Protein AF-A0A645GZI5-F1 (afdb_monomer)

Organism: NCBI:txid1076179

Radius of gyration: 16.92 Å; Cα contacts (8 Å, |Δi|>4): 133; chains: 1; bounding box: 38×38×46 Å

Solvent-accessible surface area (backbone atoms only — not comparable to full-atom values): 6191 Å² total; per-residue (Å²): 137,53,73,66,56,53,52,48,58,34,57,80,67,70,49,47,78,41,82,66,76,60,29,32,40,42,59,69,73,65,41,72,46,95,86,72,48,72,48,66,60,84,69,79,93,73,81,67,59,39,62,91,72,22,90,45,32,49,71,55,66,89,27,44,68,54,35,51,48,47,20,50,53,25,45,58,45,34,72,35,80,92,32,55,93,48,22,68,63,26,42,52,53,12,54,51,26,47,52,53,25,47,76,60,75,70,101

Sequence (107 aa):
MTKDEIIRGLATKAIPFSSVGMGYCLGRREIKNKDGSTQKPACTGSLQCSPESCPNALITRQHAHLWKKVEKQNAELAERPEMQHAKVELLEKSNRAKAILKQLGSG

Secondary structure (DSSP, 8-state):
--HHHHHHHHHHTT---EE-SSSEE-----EE-TTS-EE--S-SSS----TTT-TTEE--GGGHHHHHHHHHHHHHHHT-GGGGGGHHHHHHHHHHHHHHHHHTT--

pLDDT: mean 80.11, std 12.76, range [48.12, 97.0]

Mean predicted aligned error: 8.33 Å

Foldseek 3Di:
DDPVVVVVVCVVVVFDWDDPLQFIFRDDDFDQDPVRDTHDFQDDPPSPQQCVRGVRGGGAPVSLVVLVVLLVVLCVLLPDPVCVVCNVVSNVSNVSSVVVCVVNVND

Structure (mmCIF, N/CA/C/O backbone):
data_AF-A0A645GZI5-F1
#
_entry.id   AF-A0A645GZI5-F1
#
loop_
_atom_site.group_PDB
_atom_site.id
_atom_site.type_symbol
_atom_site.label_atom_id
_atom_site.label_alt_id
_atom_site.label_comp_id
_atom_site.label_asym_id
_atom_site.label_entity_id
_atom_site.label_seq_id
_atom_site.pdbx_PDB_ins_code
_atom_site.Cartn_x
_atom_site.Cartn_y
_atom_site.Cartn_z
_atom_site.occupancy
_atom_site.B_iso_or_equiv
_atom_site.auth_seq_id
_atom_site.auth_comp_id
_atom_site.auth_asym_id
_atom_site.auth_atom_id
_atom_site.pdbx_PDB_model_num
ATOM 1 N N . MET A 1 1 ? -20.383 -7.269 16.759 1.00 63.19 1 MET A N 1
ATOM 2 C CA . MET A 1 1 ? -20.160 -5.829 16.540 1.00 63.19 1 MET A CA 1
ATOM 3 C C . MET A 1 1 ? -20.892 -5.420 15.276 1.00 63.19 1 MET A C 1
ATOM 5 O O . MET A 1 1 ? -20.643 -6.013 14.230 1.00 63.19 1 MET A O 1
ATOM 9 N N . THR A 1 2 ? -21.842 -4.499 15.377 1.00 90.56 2 THR A N 1
ATOM 10 C CA . THR A 1 2 ? -22.645 -4.013 14.246 1.00 90.56 2 THR A CA 1
ATOM 11 C C . THR A 1 2 ? -21.927 -2.881 13.506 1.00 90.56 2 THR A C 1
ATOM 13 O O . THR A 1 2 ? -20.999 -2.262 14.034 1.00 90.56 2 THR A O 1
ATOM 16 N N . LYS A 1 3 ? -22.354 -2.583 12.270 1.00 83.06 3 LYS A N 1
ATOM 17 C CA . LYS A 1 3 ? -21.834 -1.425 11.518 1.00 83.06 3 LYS A CA 1
ATOM 18 C C . LYS A 1 3 ? -22.026 -0.119 12.298 1.00 83.06 3 LYS A C 1
ATOM 20 O O . LYS A 1 3 ? -21.099 0.681 12.376 1.00 83.06 3 LYS A O 1
ATOM 25 N N . ASP A 1 4 ? -23.174 0.047 12.946 1.00 86.06 4 ASP A N 1
ATOM 26 C CA . ASP A 1 4 ? -23.489 1.255 13.714 1.00 86.06 4 ASP A CA 1
ATOM 27 C C . ASP A 1 4 ? -22.662 1.384 14.993 1.00 86.06 4 ASP A C 1
ATOM 29 O O . ASP A 1 4 ? -22.390 2.493 15.441 1.00 86.06 4 ASP A O 1
ATOM 33 N N . GLU A 1 5 ? -22.248 0.275 15.605 1.00 86.88 5 GLU A N 1
ATOM 34 C CA . GLU A 1 5 ? -21.312 0.296 16.737 1.00 86.88 5 GLU A CA 1
ATOM 35 C C . GLU A 1 5 ? -19.914 0.752 16.305 1.00 86.88 5 GLU A C 1
ATOM 37 O O . GLU A 1 5 ? -19.295 1.559 16.999 1.00 86.88 5 GLU A O 1
ATOM 42 N N . ILE A 1 6 ? -19.440 0.304 15.135 1.00 82.12 6 ILE A N 1
ATOM 43 C CA . ILE A 1 6 ? -18.168 0.760 14.548 1.00 82.12 6 ILE A CA 1
ATOM 44 C C . ILE A 1 6 ? -18.227 2.261 14.261 1.00 82.12 6 ILE A C 1
ATOM 46 O O . ILE A 1 6 ? -17.349 3.009 14.692 1.00 82.12 6 ILE A O 1
ATOM 50 N N . ILE A 1 7 ? -19.269 2.706 13.552 1.00 82.19 7 ILE A N 1
ATOM 51 C CA . ILE A 1 7 ? -19.426 4.106 13.141 1.00 82.19 7 ILE A CA 1
ATOM 52 C C . ILE A 1 7 ? -19.552 5.010 14.367 1.00 82.19 7 ILE A C 1
ATOM 54 O O . ILE A 1 7 ? -18.851 6.017 14.447 1.00 82.19 7 ILE A O 1
ATOM 58 N N . ARG A 1 8 ? -20.376 4.631 15.355 1.00 83.19 8 ARG A N 1
ATOM 59 C CA . ARG A 1 8 ? -20.483 5.379 16.615 1.00 83.19 8 ARG A CA 1
ATOM 60 C C . ARG A 1 8 ? -19.137 5.452 17.323 1.00 83.19 8 ARG A C 1
ATOM 62 O O . ARG A 1 8 ? -18.718 6.546 17.668 1.00 83.19 8 ARG A O 1
ATOM 69 N N . GLY A 1 9 ? -18.414 4.340 17.458 1.00 82.94 9 GLY A N 1
ATOM 70 C CA . GLY A 1 9 ? -17.093 4.328 18.094 1.00 82.94 9 GLY A CA 1
ATOM 71 C C . GLY A 1 9 ? -16.061 5.240 17.415 1.00 82.94 9 GLY A C 1
ATOM 72 O O . GLY A 1 9 ? -15.273 5.891 18.106 1.00 82.94 9 GLY A O 1
ATOM 73 N N . LEU A 1 10 ? -16.075 5.317 16.080 1.00 79.38 10 LEU A N 1
ATOM 74 C CA . LEU A 1 10 ? -15.231 6.240 15.311 1.00 79.38 10 LEU A CA 1
ATOM 75 C C . LEU A 1 10 ? -15.657 7.703 15.517 1.00 79.38 10 LEU A C 1
ATOM 77 O O . LEU A 1 10 ? -14.805 8.563 15.756 1.00 79.38 10 LEU A O 1
ATOM 81 N N . ALA A 1 11 ? -16.967 7.972 15.491 1.00 77.31 11 ALA A N 1
ATOM 82 C CA . ALA A 1 11 ? -17.538 9.305 15.662 1.00 77.31 11 ALA A CA 1
ATOM 83 C C . ALA A 1 11 ? -17.267 9.889 17.059 1.00 77.31 11 ALA A C 1
ATOM 85 O O . ALA A 1 11 ? -16.813 11.027 17.159 1.00 77.31 11 ALA A O 1
ATOM 86 N N . THR A 1 12 ? -17.453 9.113 18.136 1.00 83.00 12 THR A N 1
ATOM 87 C CA . THR A 1 12 ? -17.237 9.590 19.518 1.00 83.00 12 THR A CA 1
ATOM 88 C C . THR A 1 12 ? -15.786 9.995 19.780 1.00 83.00 12 THR A C 1
ATOM 90 O O . THR A 1 12 ? -15.517 10.837 20.630 1.00 83.00 12 THR A O 1
ATOM 93 N N . LYS A 1 13 ? -14.833 9.403 19.050 1.00 76.06 13 LYS A N 1
ATOM 94 C CA . LYS A 1 13 ? -13.398 9.695 19.176 1.00 76.06 13 LYS A CA 1
ATOM 95 C C . LYS A 1 13 ? -12.905 10.748 18.177 1.00 76.06 13 LYS A C 1
ATOM 97 O O . LYS A 1 13 ? -11.710 11.031 18.157 1.00 76.06 13 LYS A O 1
ATOM 102 N N . ALA A 1 14 ? -13.798 11.301 17.348 1.00 69.56 14 ALA A N 1
ATOM 103 C CA . ALA A 1 14 ? -13.472 12.214 16.252 1.00 69.56 14 ALA A CA 1
ATOM 104 C C . ALA A 1 14 ? -12.338 11.693 15.341 1.00 69.56 14 ALA A C 1
ATOM 106 O O . ALA A 1 14 ? -11.515 12.473 14.859 1.00 69.56 14 ALA A O 1
ATOM 107 N N . ILE A 1 15 ? -12.279 10.372 15.126 1.00 67.94 15 ILE A N 1
ATOM 10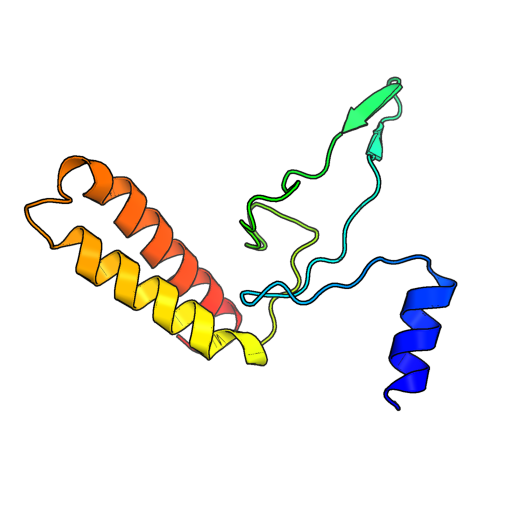8 C CA . ILE A 1 15 ? -11.273 9.737 14.265 1.00 67.94 15 ILE A CA 1
ATOM 109 C C . ILE A 1 15 ? -11.805 9.779 12.830 1.00 67.94 15 ILE A C 1
ATOM 111 O O . ILE A 1 15 ? -12.797 9.103 12.543 1.00 67.94 15 ILE A O 1
ATOM 115 N N . PRO A 1 16 ? -11.191 10.542 11.910 1.00 69.38 16 PRO A N 1
ATOM 116 C CA . PRO A 1 16 ? -11.579 10.481 10.511 1.00 69.38 16 PRO A CA 1
ATOM 117 C C . PRO A 1 16 ? -11.228 9.099 9.952 1.00 69.38 16 PRO A C 1
ATOM 119 O O . PRO A 1 16 ? -10.157 8.558 10.209 1.00 69.38 16 PRO A O 1
ATOM 122 N N . PHE A 1 17 ? -12.145 8.516 9.188 1.00 72.62 17 PHE A N 1
ATOM 123 C CA . PHE A 1 17 ? -11.978 7.195 8.594 1.00 72.62 17 PHE A CA 1
ATOM 124 C C . PHE A 1 17 ? -12.451 7.242 7.147 1.00 72.62 17 PHE A C 1
ATOM 126 O O . PHE A 1 17 ? -13.624 7.500 6.886 1.00 72.62 17 PHE A O 1
ATOM 133 N N . SER A 1 18 ? -11.539 7.017 6.203 1.00 72.56 18 SER A N 1
ATOM 134 C CA . SER A 1 18 ? -11.860 7.021 4.775 1.00 72.56 18 SER A CA 1
ATOM 135 C C . SER A 1 18 ? -11.216 5.837 4.070 1.00 72.56 18 SER A C 1
ATOM 137 O O . SER A 1 18 ? -10.041 5.541 4.297 1.00 72.56 18 SER A O 1
ATOM 139 N N . SER A 1 19 ? -11.980 5.160 3.210 1.00 72.69 19 SER A N 1
ATOM 140 C CA . SER A 1 19 ? -11.417 4.186 2.277 1.00 72.69 19 SER A CA 1
ATOM 141 C C . SER A 1 19 ? -10.748 4.924 1.128 1.00 72.69 19 SER A C 1
ATOM 143 O O . SER A 1 19 ? -11.349 5.789 0.498 1.00 72.69 19 SER A O 1
ATOM 145 N N . VAL A 1 20 ? -9.503 4.561 0.847 1.00 72.44 20 VAL A N 1
ATOM 146 C CA . VAL A 1 20 ? -8.673 5.198 -0.183 1.00 72.44 20 VAL A CA 1
ATOM 147 C C . VAL A 1 20 ? -8.184 4.182 -1.216 1.00 72.44 20 VAL A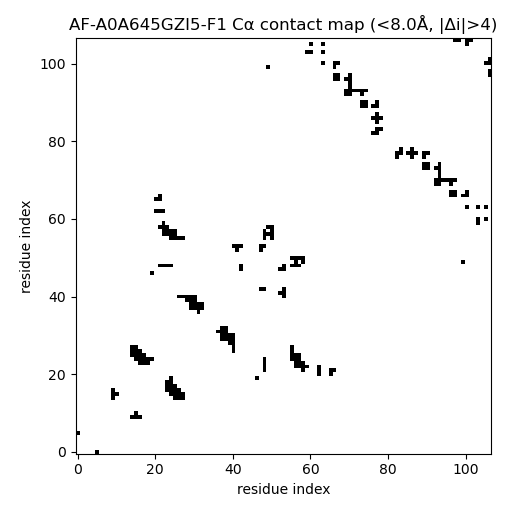 C 1
ATOM 149 O O . VAL A 1 20 ? -7.116 4.319 -1.810 1.00 72.44 20 VAL A O 1
ATOM 152 N N . GLY A 1 21 ? -8.956 3.110 -1.405 1.00 75.62 21 GLY A N 1
ATOM 153 C CA . GLY A 1 21 ? -8.604 1.991 -2.273 1.00 75.62 21 GLY A CA 1
ATOM 154 C C . GLY A 1 21 ? -7.552 1.097 -1.628 1.00 75.62 21 GLY A C 1
ATOM 155 O O . GLY A 1 21 ? -7.879 0.022 -1.150 1.00 75.62 21 GLY A O 1
ATOM 156 N N . MET A 1 22 ? -6.293 1.533 -1.564 1.00 71.69 22 MET A N 1
ATOM 157 C CA . MET A 1 22 ? -5.170 0.705 -1.084 1.00 71.69 22 MET A CA 1
ATOM 158 C C . MET A 1 22 ? -5.158 0.469 0.439 1.00 71.69 22 MET A C 1
ATOM 160 O O . MET A 1 22 ? -4.358 -0.315 0.950 1.00 71.69 22 MET A O 1
ATOM 164 N N . GLY A 1 23 ? -6.050 1.124 1.176 1.00 73.19 23 GLY A N 1
ATOM 165 C CA . GLY A 1 23 ? -6.193 0.979 2.616 1.00 73.19 23 GLY A CA 1
ATOM 166 C C . GLY A 1 23 ? -7.259 1.918 3.162 1.00 73.19 23 GLY A C 1
ATOM 167 O O . GLY A 1 23 ? -7.999 2.559 2.409 1.00 73.19 23 GLY A O 1
ATOM 168 N N . TYR A 1 24 ? -7.288 2.036 4.484 1.00 79.62 24 TYR A N 1
ATOM 169 C CA . TYR A 1 24 ? -8.018 3.087 5.175 1.00 79.62 24 TYR A CA 1
ATOM 170 C C . TYR A 1 24 ? -7.059 4.170 5.661 1.00 79.62 24 TYR A C 1
ATOM 172 O O . TYR A 1 24 ? -6.005 3.871 6.224 1.00 79.62 24 TYR A O 1
ATOM 180 N N . CYS A 1 25 ? -7.440 5.429 5.467 1.00 77.06 25 CYS A N 1
ATOM 181 C CA . CYS A 1 25 ? -6.768 6.573 6.065 1.00 77.06 25 CYS A CA 1
ATOM 182 C C . CYS A 1 25 ? -7.488 6.954 7.358 1.00 77.06 25 CYS A C 1
ATOM 184 O O . CYS A 1 25 ? -8.680 7.270 7.337 1.00 77.06 25 CYS A O 1
ATOM 186 N N . LEU A 1 26 ? -6.746 6.942 8.464 1.00 73.38 26 LEU A N 1
ATOM 187 C CA . LEU A 1 26 ? -7.230 7.324 9.791 1.00 73.38 26 LEU A CA 1
ATOM 188 C C . LEU A 1 26 ? -7.051 8.816 10.107 1.00 73.38 26 LEU A C 1
ATOM 190 O O . LEU A 1 26 ? -7.308 9.208 11.237 1.00 73.38 26 LEU A O 1
ATOM 194 N N . GLY A 1 27 ? -6.544 9.604 9.144 1.00 67.19 27 GLY A N 1
ATOM 195 C CA . GLY A 1 27 ? -6.316 11.055 9.195 1.00 67.19 27 GLY A CA 1
ATOM 196 C C . GLY A 1 27 ? -5.930 11.624 10.568 1.00 67.19 27 GLY A C 1
ATOM 197 O O . GLY A 1 27 ? -6.776 11.856 11.421 1.00 67.19 27 GLY A O 1
ATOM 198 N N . ARG A 1 28 ? -4.661 11.967 10.798 1.00 65.25 28 ARG A N 1
ATOM 199 C CA . ARG A 1 28 ? -4.331 12.766 11.991 1.00 65.25 28 ARG A CA 1
ATOM 200 C C . ARG A 1 28 ? -4.540 14.254 11.735 1.00 65.25 28 ARG A C 1
ATOM 202 O O . ARG A 1 28 ? -4.214 14.754 10.661 1.00 65.25 28 ARG A O 1
ATOM 209 N N . ARG A 1 29 ? -5.023 14.963 12.759 1.00 58.31 29 ARG A N 1
ATOM 210 C CA . ARG A 1 29 ? -4.798 16.409 12.882 1.00 58.31 29 ARG A CA 1
ATOM 211 C C . ARG A 1 29 ? -3.296 16.650 13.024 1.00 58.31 29 ARG A C 1
ATOM 213 O O . ARG A 1 29 ? -2.586 15.800 13.559 1.00 58.31 29 ARG A O 1
ATOM 220 N N . GLU A 1 30 ? -2.836 17.787 12.522 1.00 66.81 30 GLU A N 1
ATOM 221 C CA . GLU A 1 30 ? -1.481 18.285 12.750 1.00 66.81 30 GLU A CA 1
ATOM 222 C C . GLU A 1 30 ? -1.045 18.057 14.207 1.00 66.81 30 GLU A C 1
ATOM 224 O O . GLU A 1 30 ? -1.764 18.416 15.143 1.00 66.81 30 GLU A O 1
ATOM 229 N N . ILE A 1 31 ? 0.107 17.411 14.403 1.00 70.12 31 ILE A N 1
ATOM 230 C CA . ILE A 1 31 ? 0.634 17.160 15.744 1.00 70.12 31 ILE A CA 1
ATOM 231 C C . ILE A 1 31 ? 1.399 18.412 16.155 1.00 70.12 31 ILE A C 1
ATOM 233 O O . ILE A 1 31 ? 2.403 18.751 15.533 1.00 70.12 31 ILE A O 1
ATOM 237 N N . LYS A 1 32 ? 0.934 19.101 17.200 1.00 75.62 32 LYS A N 1
ATOM 238 C CA . LYS A 1 32 ? 1.737 20.132 17.861 1.00 75.62 32 LYS A CA 1
ATOM 239 C C . LYS A 1 32 ? 2.743 19.452 18.780 1.00 75.62 32 LYS A C 1
ATOM 241 O O . LYS A 1 32 ? 2.360 18.790 19.745 1.00 75.62 32 LYS A O 1
ATOM 246 N N . ASN A 1 33 ? 4.015 19.605 18.459 1.00 79.25 33 ASN A N 1
ATOM 247 C CA . ASN A 1 33 ? 5.116 19.141 19.280 1.00 79.25 33 ASN A CA 1
ATOM 248 C C . ASN A 1 33 ? 5.276 20.047 20.508 1.00 79.25 33 ASN A C 1
ATOM 250 O O . ASN A 1 33 ? 4.781 21.176 20.555 1.00 79.25 33 ASN A O 1
ATOM 254 N N . LYS A 1 34 ? 5.978 19.544 21.527 1.00 81.25 34 LYS A N 1
ATOM 255 C CA . LYS A 1 34 ? 6.202 20.277 22.786 1.00 81.25 34 LYS A CA 1
ATOM 256 C C . LYS A 1 34 ? 7.026 21.556 22.604 1.00 81.25 34 LYS A C 1
ATOM 258 O O . LYS A 1 34 ? 6.916 22.458 23.422 1.00 81.25 34 LYS A O 1
ATOM 263 N N . ASP A 1 35 ? 7.822 21.624 21.544 1.00 87.50 35 ASP A N 1
ATOM 264 C CA . ASP A 1 35 ? 8.631 22.783 21.156 1.00 87.50 35 ASP A CA 1
ATOM 265 C C . ASP A 1 35 ? 7.842 23.835 20.349 1.00 87.50 35 ASP A C 1
ATOM 267 O O . ASP A 1 35 ? 8.411 24.823 19.895 1.00 87.50 35 ASP A O 1
ATOM 271 N N . GLY A 1 36 ? 6.535 23.631 20.151 1.00 84.00 36 GLY A N 1
ATOM 272 C CA . GLY A 1 36 ? 5.679 24.525 19.373 1.00 84.00 36 GLY A CA 1
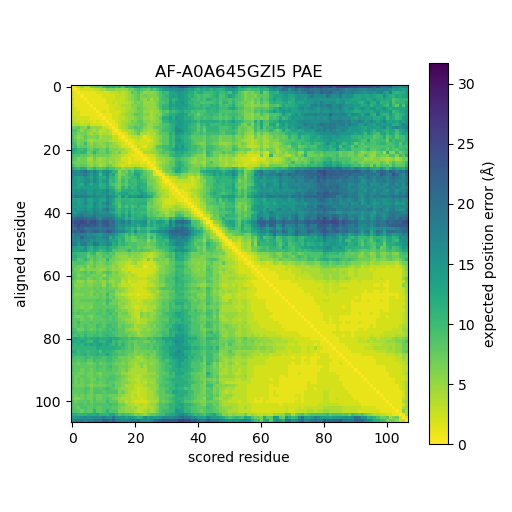ATOM 273 C C . GLY A 1 36 ? 5.729 24.294 17.862 1.00 84.00 36 GLY A C 1
ATOM 274 O O . GLY A 1 36 ? 4.965 24.935 17.138 1.00 84.00 36 GLY A O 1
ATOM 275 N N . SER A 1 37 ? 6.562 23.369 17.372 1.00 84.81 37 SER A N 1
ATOM 276 C CA . SER A 1 37 ? 6.555 22.976 15.963 1.00 84.81 37 SER A CA 1
ATOM 277 C C . SER A 1 37 ? 5.316 22.141 15.626 1.00 84.81 37 SER A C 1
ATOM 279 O O . SER A 1 37 ? 4.740 21.451 16.471 1.00 84.81 37 SER A O 1
ATOM 281 N N . THR A 1 38 ? 4.893 22.202 14.366 1.00 73.19 38 THR A N 1
ATOM 282 C CA . THR A 1 38 ? 3.720 21.474 13.881 1.00 73.19 38 THR A CA 1
ATOM 283 C C . THR A 1 38 ? 4.158 20.402 12.893 1.00 73.19 38 THR A C 1
ATOM 285 O O . THR A 1 38 ? 4.637 20.710 11.803 1.00 73.19 38 THR A O 1
ATOM 288 N N . GLN A 1 39 ? 3.965 19.132 13.243 1.00 72.25 39 GLN A N 1
ATOM 289 C CA . GLN A 1 39 ? 4.190 18.010 12.342 1.00 72.25 39 GLN A CA 1
ATOM 290 C C . GLN A 1 39 ? 2.912 17.729 11.547 1.00 72.25 39 GLN A C 1
ATOM 292 O O . GLN A 1 39 ? 1.913 17.218 12.069 1.00 72.25 39 GLN A O 1
ATOM 297 N N . LYS A 1 40 ? 2.953 18.055 10.253 1.00 62.53 40 LYS A N 1
ATOM 298 C CA . LYS A 1 40 ? 1.896 17.680 9.312 1.00 62.53 40 LYS A CA 1
ATOM 299 C C . LYS A 1 40 ? 1.938 16.168 9.067 1.00 62.53 40 LYS A C 1
ATOM 301 O O . LYS A 1 40 ? 3.028 15.596 8.984 1.00 62.53 40 LYS A O 1
ATOM 306 N N . PRO A 1 41 ? 0.783 15.492 8.938 1.00 62.69 41 PRO A N 1
ATOM 307 C CA . PRO A 1 41 ? 0.766 14.114 8.473 1.00 62.69 41 PRO A CA 1
ATOM 308 C C . PRO A 1 41 ? 1.470 14.029 7.116 1.00 62.69 41 PRO A C 1
ATOM 310 O O . PRO A 1 41 ? 1.207 14.853 6.245 1.00 62.69 41 PRO A O 1
ATOM 313 N N . ALA A 1 42 ? 2.302 13.007 6.907 1.00 55.75 42 ALA A N 1
ATOM 314 C CA . ALA A 1 42 ? 3.058 12.832 5.659 1.00 55.75 42 ALA A CA 1
ATOM 315 C C . ALA A 1 42 ? 2.178 12.695 4.395 1.00 55.75 42 ALA A C 1
ATOM 317 O O . ALA A 1 42 ? 2.683 12.720 3.280 1.00 55.75 42 ALA A O 1
ATOM 318 N N . CYS A 1 43 ? 0.862 12.537 4.553 1.00 59.84 43 CYS A N 1
ATOM 319 C CA . CYS A 1 43 ? -0.072 12.293 3.466 1.00 59.84 43 CYS A CA 1
ATOM 320 C C . CYS A 1 43 ? -1.249 13.276 3.529 1.00 59.84 43 CYS A C 1
ATOM 322 O O . CYS A 1 43 ? -2.282 12.993 4.136 1.00 59.84 43 CYS A O 1
ATOM 324 N N . THR A 1 44 ? -1.111 14.409 2.847 1.00 49.91 44 THR A N 1
ATOM 325 C CA . THR A 1 44 ? -2.231 15.248 2.400 1.00 49.91 44 THR A CA 1
ATOM 326 C C . THR A 1 44 ? -2.431 15.020 0.901 1.00 49.91 44 THR A C 1
ATOM 328 O O . THR A 1 44 ? -1.647 15.505 0.094 1.00 49.91 44 THR A O 1
ATOM 331 N N . GLY A 1 45 ? -3.457 14.253 0.519 1.00 48.12 45 GLY A N 1
ATOM 332 C CA . GLY A 1 45 ? -3.979 14.217 -0.858 1.00 48.12 45 GLY A CA 1
ATOM 333 C C . GLY A 1 45 ? -3.281 13.320 -1.895 1.00 48.12 45 GLY A C 1
ATOM 334 O O . GLY A 1 45 ? -3.866 13.102 -2.948 1.00 48.12 45 GLY A O 1
ATOM 335 N N . SER A 1 46 ? -2.102 12.751 -1.625 1.00 51.06 46 SER A N 1
ATOM 336 C CA . SER A 1 46 ? -1.329 11.964 -2.615 1.00 51.06 46 SER A CA 1
ATOM 337 C C . SER A 1 46 ? -1.372 10.435 -2.438 1.00 51.06 46 SER A C 1
ATOM 339 O O . SER A 1 46 ? -0.695 9.715 -3.167 1.00 51.06 46 SER A O 1
ATOM 341 N N . LEU A 1 47 ? -2.196 9.920 -1.512 1.00 52.91 47 LEU A N 1
ATOM 342 C CA . LEU A 1 47 ? -2.593 8.499 -1.438 1.00 52.91 47 LEU A CA 1
ATOM 343 C C . LEU A 1 47 ? -1.436 7.483 -1.309 1.00 52.91 47 LEU A C 1
ATOM 345 O O . LEU A 1 47 ? -1.584 6.316 -1.669 1.00 52.91 47 LEU A O 1
ATOM 349 N N . GLN A 1 48 ? -0.299 7.872 -0.727 1.00 58.31 48 GLN A N 1
ATOM 350 C CA . GLN A 1 48 ? 0.807 6.954 -0.418 1.00 58.31 48 GLN A CA 1
ATOM 351 C C . GLN A 1 48 ? 0.570 6.193 0.897 1.00 58.31 48 GLN A C 1
ATOM 353 O O . GLN A 1 48 ? 1.384 6.225 1.824 1.00 58.31 48 GLN A O 1
ATOM 358 N N . CYS A 1 49 ? -0.581 5.533 1.010 1.00 61.72 49 CYS A N 1
ATOM 359 C CA . CYS A 1 49 ? -0.962 4.766 2.189 1.00 61.72 49 CYS A CA 1
ATOM 360 C C . CYS A 1 49 ? -0.159 3.467 2.265 1.00 61.72 49 CYS A C 1
ATOM 362 O O . CYS A 1 49 ? -0.670 2.398 1.963 1.00 61.72 49 CYS A O 1
ATOM 364 N N . SER A 1 50 ? 1.101 3.560 2.672 1.00 61.16 50 SER A N 1
ATOM 365 C CA . SER A 1 50 ? 1.898 2.417 3.101 1.00 61.16 50 SER A CA 1
ATOM 366 C C . SER A 1 50 ? 2.255 2.589 4.579 1.00 61.16 50 SER A C 1
ATOM 368 O O . SER A 1 50 ? 2.579 3.711 4.980 1.00 61.16 50 SER A O 1
ATOM 370 N N . PRO A 1 51 ? 2.220 1.520 5.396 1.00 60.09 51 PRO A N 1
ATOM 371 C CA . PRO A 1 51 ? 2.390 1.627 6.846 1.00 60.09 51 PRO A CA 1
ATOM 372 C C . PRO A 1 51 ? 3.768 2.177 7.231 1.00 60.09 51 PRO A C 1
ATOM 374 O O . PRO A 1 51 ? 3.913 2.826 8.259 1.00 60.09 51 PRO A O 1
ATOM 377 N N . GLU A 1 52 ? 4.765 1.971 6.367 1.00 64.06 52 GLU A N 1
ATOM 378 C CA . GLU A 1 52 ? 6.145 2.419 6.572 1.00 64.06 52 GLU A CA 1
ATOM 379 C C . GLU A 1 52 ? 6.332 3.931 6.359 1.00 64.06 52 GLU A C 1
ATOM 381 O O . GLU A 1 52 ? 7.220 4.523 6.960 1.00 64.06 52 GLU A O 1
ATOM 386 N N . SER A 1 53 ? 5.493 4.581 5.537 1.00 64.94 53 SER A N 1
ATOM 387 C CA . SER A 1 53 ? 5.560 6.038 5.288 1.00 64.94 53 SER A CA 1
ATOM 388 C C . SER A 1 53 ? 4.391 6.814 5.884 1.00 64.94 53 SER A C 1
ATOM 390 O O . SER A 1 53 ? 4.449 8.038 5.985 1.00 64.94 53 SER A O 1
ATOM 392 N N . CYS A 1 54 ? 3.313 6.132 6.267 1.00 70.81 54 CYS A N 1
ATOM 393 C CA . CYS A 1 54 ? 2.139 6.749 6.854 1.00 70.81 54 CYS A CA 1
ATOM 394 C C . CYS A 1 54 ? 1.641 5.920 8.048 1.00 70.81 54 CYS A C 1
ATOM 396 O O . CYS A 1 54 ? 0.924 4.938 7.845 1.00 70.81 54 CYS A O 1
ATOM 398 N N . PRO A 1 55 ? 1.900 6.351 9.299 1.00 69.62 55 PRO A N 1
ATOM 399 C CA . PRO A 1 55 ? 1.392 5.661 10.490 1.00 69.62 55 PRO A CA 1
ATOM 400 C C . PRO A 1 55 ? -0.140 5.731 10.624 1.00 69.62 55 PRO A C 1
ATOM 402 O O . PRO A 1 55 ? -0.717 5.109 11.509 1.00 69.62 55 PRO A O 1
ATOM 405 N N . ASN A 1 56 ? -0.810 6.497 9.756 1.00 71.56 56 ASN A N 1
ATOM 406 C CA . ASN A 1 56 ? -2.267 6.612 9.712 1.00 71.56 56 ASN A CA 1
ATOM 407 C C . ASN A 1 56 ? -2.907 5.658 8.691 1.00 71.56 56 ASN A C 1
ATOM 409 O O . ASN A 1 56 ? -4.128 5.684 8.533 1.00 71.56 56 ASN A O 1
ATOM 413 N N . ALA A 1 57 ? -2.111 4.869 7.964 1.00 77.62 57 ALA A N 1
ATOM 414 C CA . ALA A 1 57 ? -2.613 3.893 7.011 1.00 77.62 57 ALA A CA 1
ATOM 415 C C . ALA A 1 57 ? -2.943 2.576 7.724 1.00 77.62 57 ALA A C 1
ATOM 417 O O . ALA A 1 57 ? -2.073 1.950 8.327 1.00 77.62 57 ALA A O 1
ATOM 418 N N . LEU A 1 58 ? -4.193 2.129 7.610 1.00 81.56 58 LEU A N 1
ATOM 419 C CA . LEU A 1 58 ? -4.615 0.795 8.020 1.00 81.56 58 LEU A CA 1
ATOM 420 C C . LEU A 1 58 ? -4.845 -0.061 6.775 1.00 81.56 58 LEU A C 1
ATOM 422 O O . LEU A 1 58 ? -5.809 0.143 6.035 1.00 81.56 58 LEU A O 1
ATOM 426 N N . ILE A 1 59 ? -3.975 -1.046 6.566 1.00 83.19 59 ILE A N 1
ATOM 427 C CA . ILE A 1 59 ? -4.091 -2.002 5.465 1.00 83.19 59 ILE A CA 1
ATOM 428 C C . ILE A 1 59 ? -4.512 -3.351 6.033 1.00 83.19 59 ILE A C 1
ATOM 430 O O . ILE A 1 59 ? -3.815 -3.960 6.837 1.00 83.19 59 ILE A O 1
ATOM 434 N N . THR A 1 60 ? -5.676 -3.816 5.603 1.00 86.25 60 THR A N 1
ATOM 435 C CA . THR A 1 60 ? -6.208 -5.144 5.935 1.00 86.25 60 THR A CA 1
ATOM 436 C C . THR A 1 60 ? -6.116 -6.097 4.741 1.00 86.25 60 THR A C 1
ATOM 438 O O . THR A 1 60 ? -5.948 -5.659 3.600 1.00 86.25 60 THR A O 1
ATOM 441 N N . ARG A 1 61 ? -6.321 -7.402 4.980 1.00 87.31 61 ARG A N 1
ATOM 442 C CA . ARG A 1 61 ? -6.352 -8.442 3.930 1.00 87.31 61 ARG A CA 1
ATOM 443 C C . ARG A 1 61 ? -7.346 -8.155 2.801 1.00 87.31 61 ARG A C 1
ATOM 445 O O . ARG A 1 61 ? -7.120 -8.589 1.678 1.00 87.31 61 ARG A O 1
ATOM 452 N N . GLN A 1 62 ? -8.409 -7.393 3.063 1.00 86.50 62 GLN A N 1
ATOM 453 C CA . GLN A 1 62 ? -9.377 -7.002 2.032 1.00 86.50 62 GLN A CA 1
ATOM 454 C C . GLN A 1 62 ? -8.721 -6.203 0.897 1.00 86.50 62 GLN A C 1
ATOM 456 O O . GLN A 1 62 ? -9.147 -6.311 -0.247 1.00 86.50 62 GLN A O 1
ATOM 461 N N . HIS A 1 63 ? -7.635 -5.476 1.174 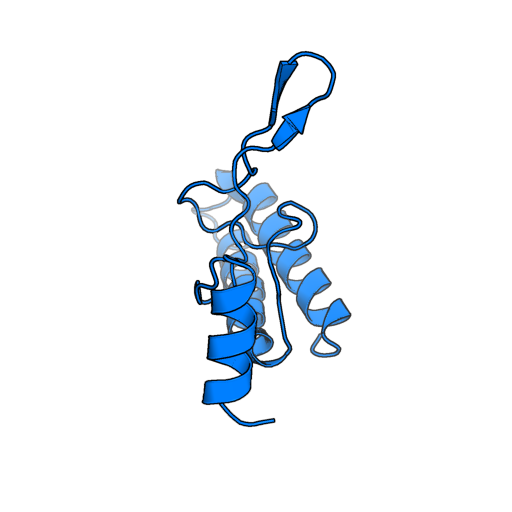1.00 87.56 63 HIS A N 1
ATOM 462 C CA . HIS A 1 63 ? -6.907 -4.687 0.177 1.00 87.56 63 HIS A CA 1
ATOM 463 C C . HIS A 1 63 ? -5.845 -5.490 -0.584 1.00 87.56 63 HIS A C 1
ATOM 465 O O . HIS A 1 63 ? -5.236 -4.955 -1.508 1.00 87.56 63 HIS A O 1
ATOM 471 N N . ALA A 1 64 ? -5.604 -6.760 -0.233 1.00 89.44 64 ALA A N 1
ATOM 472 C CA . ALA A 1 64 ? -4.523 -7.553 -0.824 1.00 89.44 64 ALA A CA 1
ATOM 473 C C . ALA A 1 64 ? -4.616 -7.619 -2.359 1.00 89.44 64 ALA A C 1
ATOM 475 O O . ALA A 1 64 ? -3.605 -7.527 -3.045 1.00 89.44 64 ALA A O 1
ATOM 476 N N . HIS A 1 65 ? -5.825 -7.700 -2.920 1.00 86.88 65 HIS A N 1
ATOM 477 C CA . HIS A 1 65 ? -6.030 -7.711 -4.372 1.00 86.88 65 HIS A CA 1
ATOM 478 C C . HIS A 1 65 ? -5.523 -6.434 -5.070 1.00 86.88 65 HIS A C 1
ATOM 480 O O . HIS A 1 65 ? -4.969 -6.508 -6.166 1.00 86.88 65 HIS A O 1
ATOM 486 N N . LEU A 1 66 ? -5.650 -5.269 -4.428 1.00 88.00 66 LEU A N 1
ATOM 487 C CA . LEU A 1 66 ? -5.144 -4.001 -4.958 1.00 88.00 66 LEU A CA 1
ATOM 488 C C . LEU A 1 66 ? -3.624 -3.937 -4.862 1.00 88.00 66 LEU A C 1
ATOM 490 O O . LEU A 1 66 ? -2.973 -3.528 -5.817 1.00 88.00 66 LEU A O 1
ATOM 494 N N . TRP A 1 67 ? -3.047 -4.413 -3.760 1.00 88.94 67 TRP A N 1
ATOM 495 C CA . TRP A 1 67 ? -1.593 -4.476 -3.610 1.00 88.94 67 TRP A CA 1
ATOM 496 C C . TRP A 1 67 ? -0.938 -5.461 -4.584 1.00 88.94 67 TRP A C 1
ATOM 498 O O . TRP A 1 67 ? 0.106 -5.134 -5.138 1.00 88.94 67 TRP A O 1
ATOM 508 N N . LYS A 1 68 ? -1.585 -6.591 -4.903 1.00 92.62 68 LYS A N 1
ATOM 509 C CA . LYS A 1 68 ? -1.148 -7.495 -5.989 1.00 92.62 68 LYS A CA 1
ATOM 510 C C . LYS A 1 68 ? -1.128 -6.791 -7.341 1.00 92.62 68 LYS A C 1
ATOM 512 O O . LYS A 1 68 ? -0.207 -6.976 -8.131 1.00 92.62 68 LYS A O 1
ATOM 517 N N . LYS A 1 69 ? -2.137 -5.956 -7.610 1.00 91.06 69 LYS A N 1
ATOM 518 C CA . LYS A 1 69 ? -2.183 -5.147 -8.831 1.00 91.06 69 LYS A CA 1
ATOM 519 C C . LYS A 1 69 ? -1.033 -4.138 -8.868 1.00 91.06 69 LYS A C 1
ATOM 521 O O . LYS A 1 69 ? -0.384 -4.032 -9.900 1.00 91.06 69 LYS A O 1
ATOM 526 N N . VAL A 1 70 ? -0.746 -3.452 -7.760 1.00 89.25 70 VAL A N 1
ATOM 527 C CA . VAL A 1 70 ? 0.387 -2.514 -7.658 1.00 89.25 70 VAL A CA 1
ATOM 528 C C . VAL A 1 70 ? 1.718 -3.232 -7.883 1.00 89.25 70 VAL A C 1
ATOM 530 O O . VAL A 1 70 ? 2.508 -2.768 -8.701 1.00 89.25 70 VAL A O 1
ATOM 533 N N . GLU A 1 71 ? 1.956 -4.362 -7.213 1.00 93.19 71 GLU A N 1
ATOM 534 C CA . GLU A 1 71 ? 3.172 -5.170 -7.388 1.00 93.19 71 GLU A CA 1
ATOM 535 C C . GLU A 1 71 ? 3.384 -5.532 -8.861 1.00 93.19 71 GLU A C 1
ATOM 537 O O . GLU A 1 71 ? 4.418 -5.186 -9.439 1.00 93.19 71 GLU A O 1
ATOM 542 N N . LYS A 1 72 ? 2.373 -6.168 -9.469 1.00 95.44 72 LYS A N 1
ATOM 543 C CA . LYS A 1 72 ? 2.422 -6.656 -10.848 1.00 95.44 72 LYS A CA 1
ATOM 544 C C . LYS A 1 72 ? 2.603 -5.518 -11.849 1.00 95.44 72 LYS A C 1
ATOM 546 O O . LYS A 1 72 ? 3.513 -5.570 -12.665 1.00 95.44 72 LYS A O 1
ATOM 551 N N . GLN A 1 73 ? 1.778 -4.474 -11.767 1.00 93.62 73 GLN A N 1
ATOM 552 C CA . GLN A 1 73 ? 1.828 -3.367 -12.726 1.00 93.62 73 GLN A CA 1
ATOM 553 C C . GLN A 1 73 ? 3.166 -2.629 -12.686 1.00 93.62 73 GLN A C 1
ATOM 555 O O . GLN A 1 73 ? 3.694 -2.275 -13.733 1.00 93.62 73 GLN A O 1
ATOM 560 N N . ASN A 1 74 ? 3.732 -2.399 -11.498 1.00 93.38 74 ASN A N 1
ATOM 561 C CA . ASN A 1 74 ? 5.017 -1.710 -11.402 1.00 93.38 74 ASN A CA 1
ATOM 562 C C . ASN A 1 74 ? 6.183 -2.600 -11.860 1.00 93.38 74 ASN A C 1
ATOM 564 O O . ASN A 1 74 ? 7.094 -2.087 -12.503 1.00 93.38 74 ASN A O 1
ATOM 568 N N . ALA A 1 75 ? 6.138 -3.912 -11.598 1.00 95.88 75 ALA A N 1
ATOM 569 C CA . ALA A 1 75 ? 7.124 -4.851 -12.137 1.00 95.88 75 ALA A CA 1
ATOM 570 C C . ALA A 1 75 ? 7.086 -4.878 -13.675 1.00 95.88 75 ALA A C 1
ATOM 572 O O . ALA A 1 75 ? 8.113 -4.685 -14.316 1.00 95.88 75 ALA A O 1
ATOM 573 N N . GLU A 1 76 ? 5.892 -5.006 -14.263 1.00 97.00 76 GLU A N 1
ATOM 574 C CA . GLU A 1 76 ? 5.704 -4.996 -15.719 1.00 97.00 76 GLU A CA 1
ATOM 575 C C . GLU A 1 76 ? 6.165 -3.678 -16.351 1.00 97.00 76 GLU A C 1
ATOM 577 O O . GLU A 1 76 ? 6.801 -3.687 -17.399 1.00 97.00 76 GLU A O 1
ATOM 582 N N . LEU A 1 77 ? 5.867 -2.530 -15.731 1.00 95.69 77 LEU A N 1
ATOM 583 C CA . LEU A 1 77 ? 6.331 -1.229 -16.219 1.00 95.69 77 LEU A CA 1
ATOM 584 C C . LEU A 1 77 ? 7.857 -1.100 -16.142 1.00 95.69 77 LEU A C 1
ATOM 586 O O . LEU A 1 77 ? 8.446 -0.506 -17.038 1.00 95.69 77 LEU A O 1
ATOM 590 N N . ALA A 1 78 ? 8.504 -1.655 -15.115 1.00 96.12 78 ALA A N 1
ATOM 591 C CA . ALA A 1 78 ? 9.959 -1.589 -14.954 1.00 96.12 78 ALA A CA 1
ATOM 592 C C . ALA A 1 78 ? 10.729 -2.354 -16.049 1.00 96.12 78 ALA A C 1
ATOM 594 O O . ALA A 1 78 ? 11.897 -2.056 -16.321 1.00 96.12 78 ALA A O 1
ATOM 595 N N . GLU A 1 79 ? 10.085 -3.333 -16.684 1.00 96.69 79 GLU A N 1
ATOM 596 C CA . GLU A 1 79 ? 10.645 -4.105 -17.798 1.00 96.69 79 GLU A CA 1
ATOM 597 C C . GLU A 1 79 ? 10.532 -3.377 -19.143 1.00 96.69 79 GLU A C 1
ATOM 599 O O . GLU A 1 79 ? 11.231 -3.723 -20.096 1.00 96.69 79 GLU A O 1
ATOM 604 N N . ARG A 1 80 ? 9.696 -2.336 -19.234 1.00 96.69 80 ARG A N 1
ATOM 605 C CA . ARG A 1 80 ? 9.444 -1.635 -20.493 1.00 96.69 80 ARG A CA 1
ATOM 606 C C . ARG A 1 80 ? 10.630 -0.757 -20.915 1.00 96.69 80 ARG A C 1
ATOM 608 O O . ARG A 1 80 ? 11.128 0.028 -20.097 1.00 96.69 80 ARG A O 1
ATOM 615 N N . PRO A 1 81 ? 11.080 -0.820 -22.182 1.00 95.94 81 PRO A N 1
ATOM 616 C CA . PRO A 1 81 ? 12.150 0.043 -22.686 1.00 95.94 81 PRO A CA 1
ATOM 617 C C . PRO A 1 81 ? 11.845 1.543 -22.546 1.00 95.94 81 PRO A C 1
ATOM 619 O O . PRO A 1 81 ? 12.721 2.324 -22.185 1.00 95.94 81 PRO A O 1
ATOM 622 N N . GLU A 1 82 ? 10.595 1.958 -22.749 1.00 96.31 82 GLU A N 1
ATOM 623 C CA . GLU A 1 82 ? 10.179 3.359 -22.626 1.00 96.31 82 GLU A CA 1
ATOM 624 C C . GLU A 1 82 ? 10.225 3.888 -21.178 1.00 96.31 82 GLU A C 1
ATOM 626 O O . GLU A 1 82 ? 10.335 5.094 -20.951 1.00 96.31 82 GLU A O 1
ATOM 631 N N . MET A 1 83 ? 10.219 2.992 -20.187 1.00 95.31 83 MET A N 1
ATOM 632 C CA . MET A 1 83 ? 10.223 3.328 -18.760 1.00 95.31 83 MET A CA 1
ATOM 633 C C . MET A 1 83 ? 11.597 3.166 -18.099 1.00 95.31 83 MET A C 1
ATOM 635 O O . MET A 1 83 ? 11.687 3.247 -16.874 1.00 95.31 83 MET A O 1
ATOM 639 N N . GLN A 1 84 ? 12.686 2.970 -18.859 1.00 93.81 84 GLN A N 1
ATOM 640 C CA . GLN A 1 84 ? 14.016 2.753 -18.260 1.00 93.81 84 GLN A CA 1
ATOM 641 C C . GLN A 1 84 ? 14.444 3.885 -17.313 1.00 93.81 84 GLN A C 1
ATOM 643 O O . GLN A 1 84 ? 15.053 3.616 -16.280 1.00 93.81 84 GLN A O 1
ATOM 648 N N . HIS A 1 85 ? 14.057 5.130 -17.607 1.00 95.06 85 HIS A N 1
ATOM 649 C CA . HIS A 1 85 ? 14.321 6.295 -16.757 1.00 95.06 85 HIS A CA 1
ATOM 650 C C . HIS A 1 85 ? 13.686 6.195 -15.355 1.00 95.06 85 HIS A C 1
ATOM 652 O O . HIS A 1 85 ? 14.207 6.775 -14.409 1.00 95.06 85 HIS A O 1
ATOM 658 N N . ALA A 1 86 ? 12.589 5.445 -15.210 1.00 93.44 86 ALA A N 1
ATOM 659 C CA . ALA A 1 86 ? 11.848 5.264 -13.961 1.00 93.44 86 ALA A CA 1
ATOM 660 C C . ALA A 1 86 ? 11.983 3.844 -13.380 1.00 93.44 86 ALA A C 1
ATOM 662 O O . ALA A 1 86 ? 11.333 3.515 -12.389 1.00 93.44 86 ALA A O 1
ATOM 663 N N . LYS A 1 87 ? 12.817 2.981 -13.977 1.00 94.12 87 LYS A N 1
ATOM 664 C CA . LYS A 1 87 ? 12.924 1.558 -13.617 1.00 94.12 87 LYS A CA 1
ATOM 665 C C . LYS A 1 87 ? 13.202 1.333 -12.131 1.00 94.12 87 LYS A C 1
ATOM 667 O O . LYS A 1 87 ? 12.573 0.473 -11.523 1.00 94.12 87 LYS A O 1
ATOM 672 N N . VAL A 1 88 ? 14.119 2.108 -11.548 1.00 94.31 88 VAL A N 1
ATOM 673 C CA . VAL A 1 88 ? 14.472 2.002 -10.122 1.00 94.31 88 VAL A CA 1
ATOM 674 C C . VAL A 1 88 ? 13.259 2.310 -9.244 1.00 94.31 88 VAL A C 1
ATOM 676 O O . VAL A 1 88 ? 12.871 1.479 -8.429 1.00 94.31 88 VAL A O 1
ATOM 679 N N . GLU A 1 89 ? 12.595 3.443 -9.482 1.00 88.56 89 GLU A N 1
ATOM 680 C CA . GLU A 1 89 ? 11.409 3.861 -8.724 1.00 88.56 89 GLU A CA 1
ATOM 681 C C . GLU A 1 89 ? 10.250 2.854 -8.861 1.00 88.56 89 GLU A C 1
ATOM 683 O O . GLU A 1 89 ? 9.547 2.548 -7.895 1.00 88.56 89 GLU A O 1
ATOM 688 N N . LEU A 1 90 ? 10.045 2.300 -10.058 1.00 91.31 90 LEU A N 1
ATOM 689 C CA . LEU A 1 90 ? 9.019 1.286 -10.314 1.00 91.31 90 LEU A CA 1
ATOM 690 C C . LEU A 1 90 ? 9.311 -0.018 -9.556 1.00 91.31 90 LEU A C 1
ATOM 692 O O . LEU A 1 90 ? 8.414 -0.578 -8.919 1.00 91.31 90 LEU A O 1
ATOM 696 N N . LEU A 1 91 ? 10.562 -0.484 -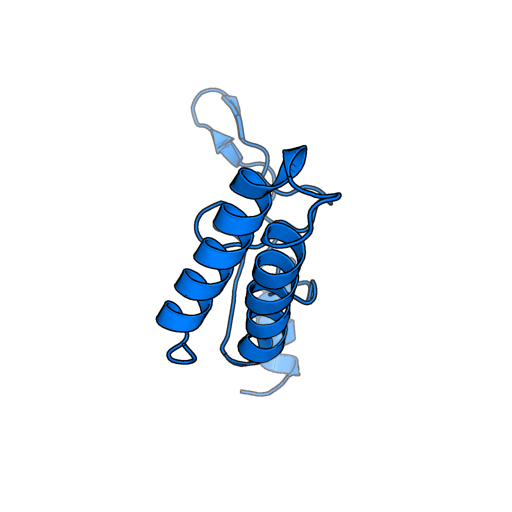9.552 1.00 93.88 91 LEU A N 1
ATOM 697 C CA . LEU A 1 91 ? 10.954 -1.664 -8.777 1.00 93.88 91 LEU A CA 1
ATOM 698 C C . LEU A 1 91 ? 10.817 -1.431 -7.270 1.00 93.88 91 LEU A C 1
ATOM 700 O O .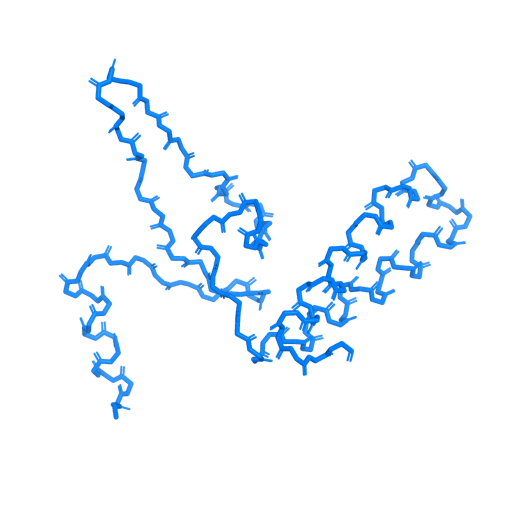 LEU A 1 91 ? 10.341 -2.319 -6.564 1.00 93.88 91 LEU A O 1
ATOM 704 N N . GLU A 1 92 ? 11.154 -0.243 -6.767 1.00 90.88 92 GLU A N 1
ATOM 705 C CA . GLU A 1 92 ? 10.931 0.119 -5.362 1.00 90.88 92 GLU A CA 1
ATOM 706 C C . GLU A 1 92 ? 9.446 0.041 -4.987 1.00 90.88 92 GLU A C 1
ATOM 708 O O . GLU A 1 92 ? 9.088 -0.578 -3.980 1.00 90.88 92 GLU A O 1
ATOM 713 N N . LYS A 1 93 ? 8.556 0.588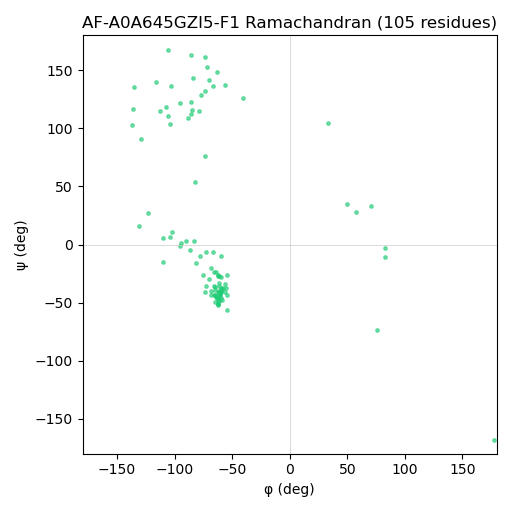 -5.826 1.00 87.56 93 LYS A N 1
ATOM 714 C CA . LYS A 1 93 ? 7.098 0.500 -5.630 1.00 87.56 93 LYS A CA 1
ATOM 715 C C . LYS A 1 93 ? 6.599 -0.946 -5.649 1.00 87.56 93 LYS A C 1
ATOM 717 O O . LYS A 1 93 ? 5.771 -1.310 -4.811 1.00 87.56 93 LYS A O 1
ATOM 722 N N . SER A 1 94 ? 7.107 -1.770 -6.565 1.00 91.69 94 SER A N 1
ATOM 723 C CA . SER A 1 94 ? 6.747 -3.190 -6.655 1.00 91.69 94 SER A CA 1
ATOM 724 C C . SER A 1 94 ? 7.204 -3.974 -5.417 1.00 91.69 94 SER A C 1
ATOM 726 O O . SER A 1 94 ? 6.392 -4.624 -4.7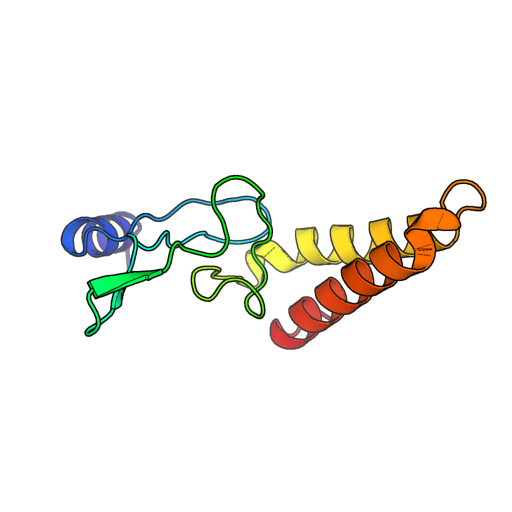54 1.00 91.69 94 SER A O 1
ATOM 728 N N . ASN A 1 95 ? 8.469 -3.821 -5.016 1.00 91.62 95 ASN A N 1
ATOM 729 C CA . ASN A 1 95 ? 9.033 -4.464 -3.826 1.00 91.62 95 ASN A CA 1
ATOM 730 C C . ASN A 1 95 ? 8.292 -4.059 -2.548 1.00 91.62 95 ASN A C 1
ATOM 732 O O . ASN A 1 95 ? 8.039 -4.887 -1.671 1.00 91.62 95 ASN A O 1
ATOM 736 N N . ARG A 1 96 ? 7.879 -2.794 -2.460 1.00 87.69 96 ARG A N 1
ATOM 737 C CA . ARG A 1 96 ? 7.081 -2.296 -1.342 1.00 87.69 96 ARG A CA 1
ATOM 738 C C . ARG A 1 96 ? 5.700 -2.940 -1.276 1.00 87.69 96 ARG A C 1
ATOM 740 O O . ARG A 1 96 ? 5.256 -3.336 -0.199 1.00 87.69 96 ARG A O 1
ATOM 747 N N . ALA A 1 97 ? 5.027 -3.081 -2.416 1.00 89.31 97 ALA A N 1
ATOM 748 C CA . ALA A 1 97 ? 3.754 -3.791 -2.484 1.00 89.31 97 ALA A CA 1
ATOM 749 C C . ALA A 1 97 ? 3.910 -5.259 -2.050 1.00 89.31 97 ALA A C 1
ATOM 751 O O . ALA A 1 97 ? 3.106 -5.755 -1.258 1.00 89.31 97 ALA A O 1
ATOM 752 N N . LYS A 1 98 ? 4.996 -5.916 -2.468 1.00 91.69 98 LYS A N 1
ATOM 753 C CA . LYS A 1 98 ? 5.338 -7.281 -2.052 1.00 91.69 98 LYS A CA 1
ATOM 754 C C . LYS A 1 98 ? 5.551 -7.408 -0.539 1.00 91.69 98 LYS A C 1
ATOM 756 O O . LYS A 1 98 ? 5.046 -8.346 0.079 1.00 91.69 98 LYS A O 1
ATOM 761 N N . ALA A 1 99 ? 6.243 -6.453 0.086 1.00 89.81 99 ALA A N 1
ATOM 762 C CA . ALA A 1 99 ? 6.432 -6.428 1.538 1.00 89.81 99 ALA A CA 1
ATOM 763 C C . ALA A 1 99 ? 5.093 -6.328 2.293 1.00 89.81 99 ALA A C 1
ATOM 765 O O . ALA A 1 99 ? 4.859 -7.081 3.242 1.00 89.81 99 ALA A O 1
ATOM 766 N N . ILE A 1 100 ? 4.180 -5.470 1.824 1.00 87.62 100 ILE A N 1
ATOM 767 C CA . ILE A 1 100 ? 2.826 -5.341 2.3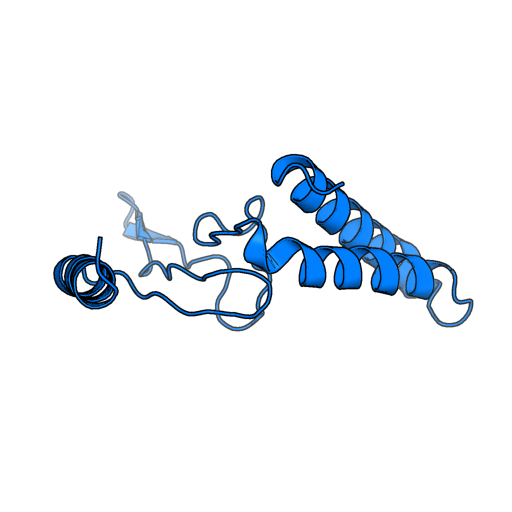84 1.00 87.62 100 ILE A CA 1
ATOM 768 C C . ILE A 1 100 ? 2.050 -6.655 2.228 1.00 87.62 100 ILE A C 1
ATOM 770 O O . ILE A 1 100 ? 1.458 -7.139 3.191 1.00 87.62 100 ILE A O 1
ATOM 774 N N . LEU A 1 101 ? 2.084 -7.285 1.052 1.00 89.50 101 LEU A N 1
ATOM 775 C CA . LEU A 1 101 ? 1.417 -8.573 0.821 1.00 89.50 101 LEU A CA 1
ATOM 776 C C . LEU A 1 101 ? 1.939 -9.674 1.749 1.00 89.50 101 LEU A C 1
ATOM 778 O O . LEU A 1 101 ? 1.140 -10.437 2.300 1.00 89.50 101 LEU A O 1
ATOM 782 N N . LYS A 1 102 ? 3.254 -9.712 1.993 1.00 91.12 102 LYS A N 1
ATOM 783 C CA . LYS A 1 102 ? 3.869 -10.633 2.956 1.00 91.12 102 LYS A CA 1
ATOM 784 C C . LYS A 1 102 ? 3.360 -10.390 4.380 1.00 91.12 102 LYS A C 1
ATOM 786 O O . LYS A 1 102 ? 2.984 -11.349 5.049 1.00 91.12 102 LYS A O 1
ATOM 791 N N . GLN A 1 103 ? 3.279 -9.133 4.826 1.00 88.12 103 GLN A N 1
ATOM 792 C CA . GLN A 1 103 ? 2.726 -8.779 6.145 1.00 88.12 103 GLN A CA 1
ATOM 793 C C . GLN A 1 103 ? 1.252 -9.194 6.295 1.00 88.12 103 GLN A C 1
ATOM 795 O O . GLN A 1 103 ? 0.819 -9.579 7.379 1.00 88.12 103 GLN A O 1
ATOM 800 N N . LEU A 1 104 ? 0.480 -9.162 5.205 1.00 86.50 104 LEU A N 1
ATOM 801 C CA . LEU A 1 104 ? -0.922 -9.591 5.190 1.00 86.50 104 LEU A CA 1
ATOM 802 C C . LEU A 1 104 ? -1.102 -11.123 5.161 1.00 86.50 104 LEU A C 1
ATOM 804 O O . LEU A 1 104 ? -2.230 -11.602 5.333 1.00 86.50 104 LEU A O 1
ATOM 808 N N . GLY A 1 105 ? -0.022 -11.889 4.954 1.00 85.56 105 GLY A N 1
ATOM 809 C CA . GLY A 1 105 ? -0.062 -13.338 4.724 1.00 85.56 105 GLY A CA 1
ATOM 810 C C . GLY A 1 105 ? -0.657 -13.696 3.359 1.00 85.56 105 GLY A C 1
ATOM 811 O O . GLY A 1 105 ? -1.405 -14.660 3.243 1.00 85.56 105 GLY A O 1
ATOM 812 N N . SER A 1 106 ? -0.433 -12.852 2.349 1.00 73.38 106 SER A N 1
ATOM 813 C CA . SER A 1 106 ? -1.027 -12.949 1.004 1.00 73.38 106 SER A CA 1
ATOM 814 C C . SER A 1 106 ? 0.004 -12.826 -0.127 1.00 73.38 106 SER A C 1
ATOM 816 O O . SER A 1 106 ? -0.390 -12.532 -1.262 1.00 73.38 106 SER A O 1
ATOM 818 N N . GLY A 1 107 ? 1.290 -12.981 0.206 1.00 53.97 107 GLY A N 1
ATOM 819 C CA . GLY A 1 107 ? 2.423 -12.967 -0.724 1.00 53.97 107 GLY A CA 1
ATOM 820 C C . GLY A 1 107 ? 2.810 -14.346 -1.230 1.00 53.97 107 GLY A C 1
ATOM 821 O O . GLY A 1 107 ? 2.288 -15.342 -0.683 1.00 53.97 107 GLY A O 1
#